Protein AF-A0A6S6TQA8-F1 (afdb_monomer)

pLDDT: mean 96.54, std 3.69, range [69.75, 98.56]

Solvent-accessible surface area (backbone atoms only — not comparable to full-atom values): 4370 Å² total; per-residue (Å²): 125,92,40,80,85,33,57,82,43,66,44,86,41,79,18,70,67,71,33,70,39,44,33,32,64,46,73,74,42,55,80,39,54,50,74,60,3,45,61,52,43,47,41,66,70,46,48,50,52,52,47,64,77,43,68,87,52,96,71,88,85,86,87,82,83,76,67,86,95,113

Structure (mmCIF, N/CA/C/O backbone):
data_AF-A0A6S6TQA8-F1
#
_entry.id   AF-A0A6S6TQA8-F1
#
loop_
_atom_site.group_PDB
_atom_site.id
_atom_site.type_symbol
_atom_site.label_atom_id
_atom_site.label_alt_id
_atom_site.label_comp_id
_atom_site.label_asym_id
_atom_site.label_entity_id
_atom_site.label_seq_id
_atom_site.pdbx_PDB_ins_code
_atom_site.Cartn_x
_atom_site.Cartn_y
_atom_site.Cartn_z
_atom_site.occupancy
_atom_site.B_iso_or_equiv
_atom_site.auth_seq_id
_atom_site.auth_comp_id
_atom_site.auth_asym_id
_atom_sit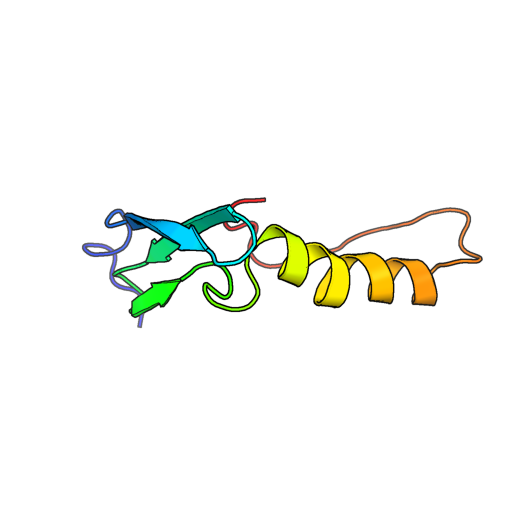e.auth_atom_id
_atom_site.pdbx_PDB_model_num
ATOM 1 N N . MET A 1 1 ? -5.505 9.329 -18.338 1.00 69.75 1 MET A N 1
ATOM 2 C CA . MET A 1 1 ? -6.550 8.688 -19.174 1.00 69.75 1 MET A CA 1
ATOM 3 C C . MET A 1 1 ? -6.262 7.198 -19.151 1.00 69.75 1 MET A C 1
ATOM 5 O O . MET A 1 1 ? -5.092 6.861 -19.246 1.00 69.75 1 MET A O 1
ATOM 9 N N . TYR A 1 2 ? -7.262 6.337 -18.950 1.00 87.81 2 TYR A N 1
ATOM 10 C CA . TYR A 1 2 ? -7.041 4.886 -18.876 1.00 87.81 2 TYR A CA 1
ATOM 11 C C . TYR A 1 2 ? -6.489 4.348 -20.200 1.00 87.81 2 TYR A C 1
ATOM 13 O O . TYR A 1 2 ? -6.968 4.741 -21.267 1.00 87.81 2 TYR A O 1
ATOM 21 N N . ASN A 1 3 ? -5.497 3.462 -20.127 1.00 94.38 3 ASN A N 1
ATOM 22 C CA . ASN A 1 3 ? -4.878 2.824 -21.285 1.00 94.38 3 ASN A CA 1
ATOM 23 C C . ASN A 1 3 ? -4.998 1.307 -21.140 1.00 94.38 3 ASN A C 1
ATOM 25 O O . ASN A 1 3 ? -4.226 0.662 -20.434 1.00 94.38 3 ASN A O 1
ATOM 29 N N . GLU A 1 4 ? -5.967 0.735 -21.851 1.00 95.31 4 GLU A N 1
ATOM 30 C CA . GLU A 1 4 ? -6.300 -0.688 -21.755 1.00 95.31 4 GLU A CA 1
ATOM 31 C C . GLU A 1 4 ? -5.169 -1.608 -22.224 1.00 95.31 4 GLU A C 1
ATOM 33 O O . GLU A 1 4 ? -5.062 -2.731 -21.737 1.00 95.31 4 GLU A O 1
ATOM 38 N N . VAL A 1 5 ? -4.295 -1.121 -23.111 1.00 97.31 5 VAL A N 1
ATOM 39 C CA . VAL A 1 5 ? -3.124 -1.867 -23.594 1.00 97.31 5 VAL A CA 1
ATOM 40 C C . VAL A 1 5 ? -2.053 -1.967 -22.505 1.00 97.31 5 VAL A C 1
ATOM 42 O O . VAL A 1 5 ? -1.415 -3.006 -22.376 1.00 97.31 5 VAL A O 1
ATOM 45 N N . LEU A 1 6 ? -1.877 -0.918 -21.694 1.00 96.88 6 LEU A N 1
ATOM 46 C CA . LEU A 1 6 ? -0.909 -0.893 -20.586 1.00 96.88 6 LEU A CA 1
ATOM 47 C C . LEU A 1 6 ? -1.479 -1.446 -19.273 1.00 96.88 6 LEU A C 1
ATOM 49 O O . LEU A 1 6 ? -0.730 -1.745 -18.345 1.00 96.88 6 LEU A O 1
ATOM 53 N N . ARG A 1 7 ? -2.801 -1.608 -19.170 1.00 95.44 7 ARG A N 1
ATOM 54 C CA . ARG A 1 7 ? -3.471 -2.142 -17.978 1.00 95.44 7 ARG A CA 1
ATOM 55 C C . ARG A 1 7 ? -2.914 -3.486 -17.484 1.00 95.44 7 ARG A C 1
ATOM 57 O O . ARG A 1 7 ? -2.706 -3.586 -16.274 1.00 95.44 7 ARG A O 1
ATOM 64 N N . PRO A 1 8 ? -2.652 -4.508 -18.323 1.00 96.44 8 PRO A N 1
ATOM 65 C CA . PRO A 1 8 ? -2.087 -5.771 -17.842 1.00 96.44 8 PRO A CA 1
ATOM 66 C C . PRO A 1 8 ? -0.595 -5.677 -17.492 1.00 96.44 8 PRO A C 1
ATOM 68 O O . PRO A 1 8 ? -0.078 -6.550 -16.801 1.00 96.44 8 PRO A O 1
ATOM 71 N N . GLU A 1 9 ? 0.101 -4.628 -17.932 1.00 97.75 9 GLU A N 1
ATOM 72 C CA . GLU A 1 9 ? 1.532 -4.470 -17.698 1.00 97.75 9 GLU A CA 1
ATOM 73 C C . GLU A 1 9 ? 1.792 -4.049 -16.246 1.00 97.75 9 GLU A C 1
ATOM 75 O O . GLU A 1 9 ? 1.457 -2.932 -15.820 1.00 97.75 9 GLU A O 1
ATOM 80 N N . LYS A 1 10 ? 2.368 -4.973 -15.473 1.00 98.00 10 LYS A N 1
ATOM 81 C CA . LYS A 1 10 ? 2.695 -4.801 -14.056 1.00 98.00 10 LYS A CA 1
ATOM 82 C C . LYS A 1 10 ? 4.085 -5.349 -13.770 1.00 98.00 10 LYS A C 1
ATOM 84 O O . LYS A 1 10 ? 4.439 -6.417 -14.261 1.00 98.00 10 LYS A O 1
ATOM 89 N N . GLU A 1 11 ? 4.845 -4.645 -12.942 1.00 98.38 11 GLU A N 1
ATOM 90 C CA . GLU A 1 11 ? 6.184 -5.073 -12.525 1.00 98.38 11 GLU A CA 1
ATOM 91 C C . GLU A 1 11 ? 6.248 -5.223 -11.011 1.00 98.38 11 GLU A C 1
ATOM 93 O O . GLU A 1 11 ? 5.712 -4.395 -10.281 1.00 98.38 11 GLU A O 1
ATOM 98 N N . LEU A 1 12 ? 6.885 -6.289 -10.529 1.00 98.31 12 LEU A N 1
ATOM 99 C CA . LEU A 1 12 ? 7.063 -6.518 -9.100 1.00 98.31 12 LEU A CA 1
ATOM 100 C C . LEU A 1 12 ? 8.226 -5.671 -8.580 1.00 98.31 12 LEU A C 1
ATOM 102 O O . LEU A 1 12 ? 9.345 -5.790 -9.076 1.00 98.31 12 LEU A O 1
ATOM 106 N N . VAL A 1 13 ? 7.977 -4.880 -7.542 1.00 98.44 13 VAL A N 1
ATOM 107 C CA . VAL A 1 13 ? 8.971 -3.992 -6.929 1.00 98.44 13 VAL A CA 1
ATOM 108 C C . VAL A 1 13 ? 9.119 -4.337 -5.450 1.00 98.44 13 VAL A C 1
ATOM 110 O O . VAL A 1 13 ? 8.127 -4.531 -4.748 1.00 98.44 13 VAL A O 1
ATOM 113 N N . LEU A 1 14 ? 10.364 -4.440 -4.978 1.00 98.56 14 LEU A N 1
ATOM 114 C CA . LEU A 1 14 ? 10.687 -4.586 -3.558 1.00 98.56 14 LEU A CA 1
ATOM 115 C C . LEU A 1 14 ? 10.732 -3.197 -2.907 1.00 98.56 14 LEU A C 1
ATOM 117 O O . LEU A 1 14 ? 11.420 -2.313 -3.417 1.00 98.56 14 LEU A O 1
ATOM 121 N N . CYS A 1 15 ? 10.023 -3.019 -1.797 1.00 98.38 15 CYS A N 1
ATOM 122 C CA . CYS A 1 15 ? 10.006 -1.773 -1.036 1.00 98.38 15 CYS A CA 1
ATOM 123 C C . CYS A 1 15 ? 11.052 -1.765 0.092 1.00 98.38 15 CYS A C 1
ATOM 125 O O . CYS A 1 15 ? 11.565 -2.816 0.481 1.00 98.38 15 CYS A O 1
ATOM 127 N N . GLU A 1 16 ? 11.342 -0.589 0.658 1.00 98.44 16 GLU A N 1
ATOM 128 C CA . GLU A 1 16 ? 12.343 -0.435 1.730 1.00 98.44 16 GLU A CA 1
ATOM 129 C C . GLU A 1 16 ? 11.974 -1.174 3.031 1.00 98.44 16 GLU A C 1
ATOM 131 O O . GLU A 1 16 ? 12.867 -1.666 3.719 1.00 98.44 16 GLU A O 1
ATOM 136 N N . ASP A 1 17 ? 10.683 -1.335 3.347 1.00 98.00 17 ASP A N 1
ATOM 137 C CA . ASP A 1 17 ? 10.224 -2.131 4.501 1.00 98.00 17 ASP A CA 1
ATOM 138 C C . ASP A 1 17 ? 10.260 -3.658 4.263 1.00 98.00 17 ASP A C 1
ATOM 140 O O . ASP A 1 17 ? 9.821 -4.437 5.111 1.00 98.00 17 ASP A O 1
ATOM 144 N N . GLY A 1 18 ? 10.769 -4.102 3.107 1.00 98.19 18 GLY A N 1
ATOM 145 C CA . GLY A 1 18 ? 10.871 -5.509 2.712 1.00 98.19 18 GLY A CA 1
ATOM 146 C C . GLY A 1 18 ? 9.583 -6.113 2.143 1.00 98.19 18 GLY A C 1
ATOM 147 O O . GLY A 1 18 ? 9.602 -7.253 1.669 1.00 98.19 18 GLY A O 1
ATOM 148 N N . SER A 1 19 ? 8.471 -5.374 2.152 1.00 98.38 19 SER A N 1
ATOM 149 C CA . SER A 1 19 ? 7.255 -5.762 1.435 1.00 98.38 19 SER A CA 1
ATOM 150 C C . SER A 1 19 ? 7.428 -5.606 -0.080 1.00 98.38 19 SER A C 1
ATOM 152 O O . SER A 1 19 ? 8.422 -5.070 -0.575 1.00 98.38 19 SER A O 1
ATOM 154 N N . LYS A 1 20 ? 6.462 -6.115 -0.846 1.00 98.31 20 LYS A N 1
ATOM 155 C CA . LYS A 1 20 ? 6.448 -6.011 -2.308 1.00 98.31 20 LYS A CA 1
ATOM 156 C C . LYS A 1 20 ? 5.224 -5.230 -2.755 1.00 98.31 20 LYS A C 1
ATOM 158 O O . LYS A 1 20 ? 4.150 -5.398 -2.185 1.00 98.31 20 LYS A O 1
ATOM 163 N N . THR A 1 21 ? 5.383 -4.450 -3.813 1.00 98.44 21 THR A N 1
ATOM 164 C CA . THR A 1 21 ? 4.292 -3.767 -4.512 1.00 98.44 21 THR A CA 1
ATOM 165 C C . THR A 1 21 ? 4.339 -4.084 -6.006 1.00 98.44 21 THR A C 1
ATOM 167 O O . THR A 1 21 ? 5.294 -4.700 -6.491 1.00 98.44 21 THR A O 1
ATOM 170 N N . LEU A 1 22 ? 3.302 -3.686 -6.740 1.00 98.44 22 LEU A N 1
ATOM 171 C CA . LEU A 1 22 ? 3.328 -3.660 -8.200 1.00 98.44 22 LEU A CA 1
ATOM 172 C C . LEU A 1 22 ? 3.558 -2.228 -8.685 1.00 98.44 22 LEU A C 1
ATOM 174 O O . LEU A 1 22 ? 3.102 -1.278 -8.058 1.00 98.44 22 LEU A O 1
ATOM 178 N N . PHE A 1 23 ? 4.225 -2.076 -9.822 1.00 98.38 23 PHE A N 1
ATOM 179 C CA . PHE A 1 23 ? 4.261 -0.844 -10.602 1.00 98.38 23 PHE A CA 1
ATOM 180 C C . PHE A 1 23 ? 3.284 -0.952 -11.771 1.00 98.38 23 PHE A C 1
ATOM 182 O O . PHE A 1 23 ? 3.328 -1.928 -12.523 1.00 98.38 23 PHE A O 1
ATOM 189 N N . SER A 1 24 ? 2.377 0.015 -11.922 1.00 97.62 24 SER A N 1
ATOM 190 C CA . SER A 1 24 ? 1.424 0.063 -13.030 1.00 97.62 24 SER A CA 1
ATOM 191 C C . SER A 1 24 ? 1.971 0.895 -14.176 1.00 97.62 24 SER A C 1
ATOM 193 O O . SER A 1 24 ? 1.977 2.117 -14.085 1.00 97.62 24 SER A O 1
ATOM 195 N N . LYS A 1 25 ? 2.304 0.268 -15.312 1.00 97.50 25 LYS A N 1
ATOM 196 C CA . LYS A 1 25 ? 2.683 1.034 -16.515 1.00 97.50 25 LYS A CA 1
ATOM 197 C C . LYS A 1 25 ? 1.540 1.888 -17.069 1.00 97.50 25 LYS A C 1
ATOM 199 O O . LYS A 1 25 ? 1.792 2.861 -17.763 1.00 97.50 25 LYS A O 1
ATOM 204 N N . GLU A 1 26 ? 0.285 1.534 -16.775 1.00 97.25 26 GLU A N 1
ATOM 205 C CA . GLU A 1 26 ? -0.884 2.334 -17.171 1.00 97.25 26 GLU A CA 1
ATOM 206 C C . GLU A 1 26 ? -0.902 3.709 -16.492 1.00 97.25 26 GLU A C 1
ATOM 208 O O . GLU A 1 26 ? -1.308 4.687 -17.118 1.00 97.25 26 GLU A O 1
ATOM 213 N N . PHE A 1 27 ? -0.474 3.775 -15.229 1.00 95.69 27 PHE A N 1
ATOM 214 C CA . PHE A 1 27 ? -0.501 5.001 -14.426 1.00 95.69 27 PHE A CA 1
ATOM 215 C C . PHE A 1 27 ? 0.887 5.596 -14.190 1.00 95.69 27 PHE A C 1
ATOM 217 O O . PHE A 1 27 ? 0.970 6.713 -13.702 1.00 95.69 27 PHE A O 1
ATOM 224 N N . ASP A 1 28 ? 1.942 4.873 -14.571 1.00 96.94 28 ASP A N 1
ATOM 225 C CA . ASP A 1 28 ? 3.340 5.204 -14.286 1.00 96.94 28 ASP A CA 1
ATOM 226 C C . ASP A 1 28 ? 3.615 5.375 -12.778 1.00 96.94 28 ASP A C 1
ATOM 228 O O . ASP A 1 28 ? 4.411 6.204 -12.347 1.00 96.94 28 ASP A O 1
ATOM 232 N N . GLU A 1 29 ? 2.928 4.575 -11.955 1.00 97.06 29 GLU A N 1
ATOM 233 C CA . GLU A 1 29 ? 2.946 4.683 -10.494 1.00 97.06 29 GLU A CA 1
ATOM 234 C C . GLU A 1 29 ? 2.965 3.301 -9.817 1.00 97.06 29 GLU A C 1
ATOM 236 O O . GLU A 1 29 ? 2.353 2.344 -10.317 1.00 97.06 29 GLU A O 1
ATOM 241 N N . PRO A 1 30 ? 3.638 3.166 -8.658 1.00 97.94 30 PRO A N 1
ATOM 242 C CA . PRO A 1 30 ? 3.505 1.991 -7.814 1.00 97.94 30 PRO A CA 1
ATOM 243 C C . PRO A 1 30 ? 2.182 2.008 -7.036 1.00 97.94 30 PRO A C 1
ATOM 245 O O . PRO A 1 30 ? 1.658 3.062 -6.693 1.00 97.94 30 PRO A O 1
ATOM 248 N N . TYR A 1 31 ? 1.664 0.826 -6.699 1.00 97.88 31 TYR A N 1
ATOM 249 C CA . TYR A 1 31 ? 0.427 0.690 -5.912 1.00 97.88 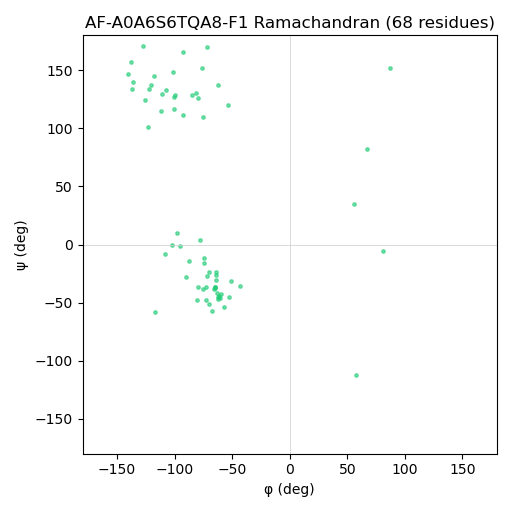31 TYR A CA 1
ATOM 250 C C . TYR A 1 31 ? 0.604 1.128 -4.450 1.00 97.88 31 TYR A C 1
ATOM 252 O O . TYR A 1 31 ? -0.365 1.487 -3.792 1.00 97.88 31 TYR A O 1
ATOM 260 N N . HIS A 1 32 ? 1.843 1.097 -3.958 1.00 98.19 32 HIS A N 1
ATOM 261 C CA . HIS A 1 32 ? 2.238 1.569 -2.633 1.00 98.19 32 HIS A CA 1
ATOM 262 C C . HIS A 1 32 ? 3.547 2.344 -2.734 1.00 98.19 32 HIS A C 1
ATOM 264 O O . HIS A 1 32 ? 4.348 2.101 -3.641 1.00 98.19 32 HIS A O 1
ATOM 270 N N . SER A 1 33 ? 3.804 3.222 -1.770 1.00 97.88 33 SER A N 1
ATOM 271 C CA . SER A 1 33 ? 5.087 3.905 -1.610 1.00 97.88 33 SER A CA 1
ATOM 272 C C . SER A 1 33 ? 6.229 2.888 -1.545 1.00 97.88 33 SER A C 1
ATOM 274 O O . SER A 1 33 ? 6.277 2.048 -0.650 1.00 97.88 33 SER A O 1
ATOM 276 N N . THR A 1 34 ? 7.179 2.966 -2.477 1.00 97.75 34 THR A N 1
ATOM 277 C CA . THR A 1 34 ? 8.366 2.093 -2.477 1.00 97.75 34 THR A CA 1
ATOM 278 C C . THR A 1 34 ? 9.350 2.459 -1.369 1.00 97.75 34 THR A C 1
ATOM 280 O O . THR A 1 34 ? 10.069 1.589 -0.880 1.00 97.75 34 THR A O 1
ATOM 283 N N . LYS A 1 35 ? 9.339 3.731 -0.948 1.00 97.94 35 LYS A N 1
ATOM 284 C CA . LYS A 1 35 ? 10.189 4.278 0.112 1.00 97.94 35 LYS A CA 1
ATOM 285 C C . LYS A 1 35 ? 9.667 3.969 1.513 1.00 97.94 35 LYS A C 1
ATOM 287 O O . LYS A 1 35 ? 10.431 3.555 2.365 1.00 97.94 35 LYS A O 1
ATOM 292 N N . ASP A 1 36 ? 8.378 4.180 1.770 1.00 97.38 36 ASP A N 1
ATOM 293 C CA . ASP A 1 36 ? 7.811 3.812 3.077 1.00 97.38 36 ASP A CA 1
ATOM 294 C C . ASP A 1 36 ? 7.625 2.292 3.154 1.00 97.38 36 ASP A C 1
ATOM 296 O O . ASP A 1 36 ? 7.870 1.676 4.185 1.00 97.38 36 ASP A O 1
ATOM 300 N N . GLY A 1 37 ? 7.217 1.704 2.029 1.00 97.94 37 GLY A N 1
ATOM 301 C CA . GLY A 1 37 ? 6.856 0.310 1.877 1.00 97.94 37 GLY A CA 1
ATOM 302 C C . GLY A 1 37 ? 5.396 0.009 2.192 1.00 97.94 37 GLY A C 1
ATOM 303 O O . GLY A 1 37 ? 4.731 0.731 2.934 1.00 97.94 37 GLY A O 1
ATOM 304 N N . ALA A 1 38 ? 4.868 -1.037 1.549 1.00 98.12 38 ALA A N 1
ATOM 305 C CA . ALA A 1 38 ? 3.437 -1.324 1.517 1.00 98.12 38 ALA A CA 1
ATOM 306 C C . ALA A 1 38 ? 2.881 -1.676 2.901 1.00 98.12 38 ALA A C 1
ATOM 308 O O . ALA A 1 38 ? 1.766 -1.271 3.239 1.00 98.12 38 ALA A O 1
ATOM 309 N N . LEU A 1 39 ? 3.651 -2.394 3.726 1.00 98.12 39 LEU A N 1
ATOM 310 C CA . LEU A 1 39 ? 3.221 -2.765 5.071 1.00 98.12 39 LEU A CA 1
ATOM 311 C C . LEU A 1 39 ? 3.240 -1.548 5.999 1.00 98.12 39 LEU A C 1
ATOM 313 O O 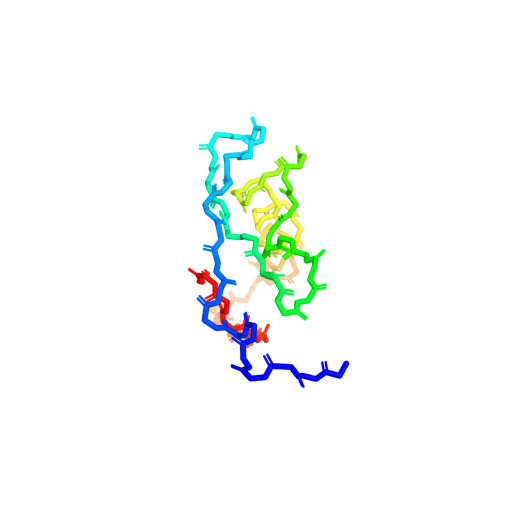. LEU A 1 39 ? 2.258 -1.302 6.705 1.00 98.12 39 LEU A O 1
ATOM 317 N N . HIS A 1 40 ? 4.333 -0.785 5.993 1.00 98.44 40 HIS A N 1
ATOM 318 C CA . HIS A 1 40 ? 4.469 0.407 6.826 1.00 98.44 40 HIS A CA 1
ATOM 319 C C . HIS A 1 40 ? 3.422 1.464 6.464 1.00 98.44 40 HIS A C 1
ATOM 321 O O . HIS A 1 40 ? 2.725 1.973 7.342 1.00 98.44 40 HIS A O 1
ATOM 327 N N . GLU A 1 41 ? 3.251 1.744 5.172 1.00 98.06 41 GLU A N 1
ATOM 328 C CA . GLU A 1 41 ? 2.245 2.675 4.667 1.00 98.06 41 GLU A CA 1
ATOM 329 C C . GLU A 1 41 ? 0.832 2.280 5.103 1.00 98.06 41 GLU A C 1
ATOM 331 O O . GLU A 1 41 ? 0.129 3.087 5.719 1.00 98.06 41 GLU A O 1
ATOM 336 N N . SER A 1 42 ? 0.428 1.036 4.834 1.00 97.94 42 SER A N 1
ATOM 337 C CA . SER A 1 42 ? -0.912 0.546 5.169 1.00 97.94 42 SER A CA 1
ATOM 338 C C . SER A 1 42 ? -1.181 0.639 6.670 1.00 97.94 42 SER A C 1
ATOM 340 O O . SER A 1 42 ? -2.247 1.092 7.105 1.00 97.94 42 SER A O 1
ATOM 342 N N . LEU A 1 43 ? -0.194 0.265 7.486 1.00 98.31 43 LEU A N 1
ATOM 343 C CA . LEU A 1 43 ? -0.329 0.258 8.935 1.00 98.31 43 LEU A CA 1
ATOM 344 C C . LEU A 1 43 ? -0.394 1.671 9.528 1.00 98.31 43 LEU A C 1
ATOM 346 O O . LEU A 1 43 ? -1.300 1.959 10.316 1.00 98.31 43 L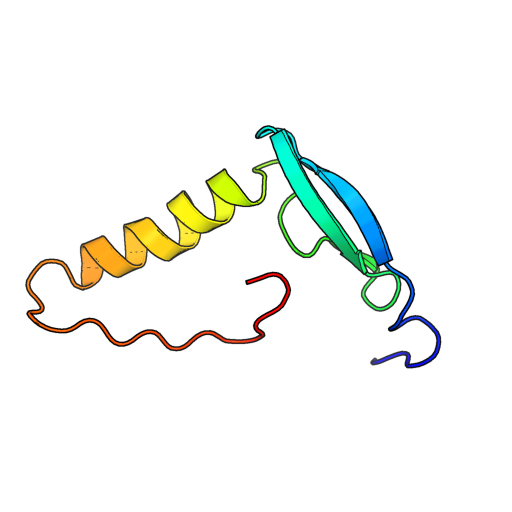EU A O 1
ATOM 350 N N . GLU A 1 44 ? 0.555 2.541 9.181 1.00 98.38 44 GLU A N 1
ATOM 351 C CA . GLU A 1 44 ? 0.693 3.861 9.805 1.00 98.38 44 GLU A CA 1
ATOM 352 C C . GLU A 1 44 ? -0.288 4.890 9.243 1.00 98.38 44 GLU A C 1
ATOM 354 O O . GLU A 1 44 ? -0.802 5.712 10.004 1.00 98.38 44 GLU A O 1
ATOM 359 N N . LYS A 1 45 ? -0.580 4.856 7.936 1.00 97.50 45 LYS A N 1
ATOM 360 C CA . LYS A 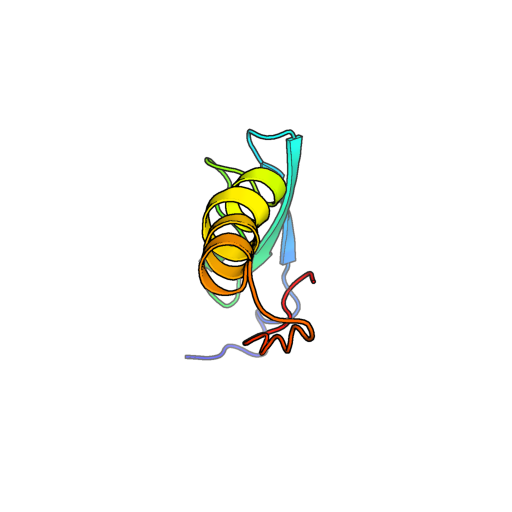1 45 ? -1.430 5.870 7.289 1.00 97.50 45 LYS A CA 1
ATOM 361 C C . LYS A 1 45 ? -2.915 5.506 7.300 1.00 97.50 45 LYS A C 1
ATOM 363 O O . LYS A 1 45 ? -3.746 6.412 7.336 1.00 97.50 45 LYS A O 1
ATOM 368 N N . HIS A 1 46 ? -3.265 4.214 7.320 1.00 96.81 46 HIS A N 1
ATOM 369 C CA . HIS A 1 46 ? -4.661 3.768 7.206 1.00 96.81 46 HIS A CA 1
ATOM 370 C C . HIS A 1 46 ? -5.165 3.020 8.446 1.00 96.81 46 HIS A C 1
ATOM 372 O O . HIS A 1 46 ? -6.126 3.465 9.082 1.00 96.81 46 HIS A O 1
ATOM 378 N N . VAL A 1 47 ? -4.515 1.921 8.843 1.00 97.44 47 VAL A N 1
ATOM 379 C CA . VAL A 1 47 ? -5.025 1.037 9.911 1.00 97.44 47 VAL A CA 1
ATOM 380 C C . VAL A 1 47 ? -5.002 1.718 11.278 1.00 97.44 47 VAL A C 1
ATOM 382 O O . VAL A 1 47 ? -6.045 1.831 11.930 1.00 97.44 47 VAL A O 1
ATOM 385 N N . LYS A 1 48 ? -3.836 2.191 11.736 1.00 98.19 48 LYS A N 1
ATOM 386 C CA . LYS A 1 48 ? -3.706 2.810 13.065 1.00 98.19 48 LYS A CA 1
ATOM 387 C C . LYS A 1 48 ? -4.590 4.054 13.217 1.00 98.19 48 LYS A C 1
ATOM 389 O O . LYS A 1 48 ? -5.307 4.119 14.221 1.00 98.19 48 LYS A O 1
ATOM 394 N N . PRO A 1 49 ? -4.633 5.002 12.258 1.00 97.81 49 PRO A N 1
ATOM 395 C CA . PRO A 1 49 ? -5.520 6.158 12.362 1.00 97.81 49 PRO A CA 1
ATOM 396 C C . PRO A 1 49 ? -7.001 5.766 12.422 1.00 97.81 49 PRO A C 1
ATOM 398 O O . PRO A 1 49 ? -7.730 6.267 13.282 1.00 97.81 49 PRO A O 1
ATOM 401 N N . ALA A 1 50 ? -7.449 4.826 11.581 1.00 96.44 50 ALA A N 1
ATOM 402 C CA . ALA A 1 50 ? -8.841 4.376 11.576 1.00 96.44 50 ALA A CA 1
ATOM 403 C C . ALA A 1 50 ? -9.243 3.717 12.907 1.00 96.44 50 ALA A C 1
ATOM 405 O O . ALA A 1 50 ? -10.290 4.049 13.476 1.00 96.44 50 ALA A O 1
ATOM 406 N N . LEU A 1 51 ? -8.398 2.829 13.443 1.00 96.88 51 LEU A N 1
ATOM 407 C CA . LEU A 1 51 ? -8.643 2.173 14.730 1.00 96.88 51 LEU A CA 1
ATOM 408 C C . LEU A 1 51 ? -8.622 3.166 15.892 1.00 96.88 51 LEU A C 1
ATOM 410 O O . LEU A 1 51 ? -9.465 3.074 16.785 1.00 96.88 51 LEU A O 1
ATOM 414 N N . GLN A 1 52 ? -7.734 4.159 15.859 1.00 97.62 52 GLN A N 1
ATOM 415 C CA . GLN A 1 52 ? -7.684 5.197 16.884 1.00 97.62 52 GLN A CA 1
ATOM 416 C C . GLN A 1 52 ? -8.969 6.036 16.912 1.00 97.62 52 GLN A C 1
ATOM 418 O O . GLN A 1 52 ? -9.504 6.311 17.990 1.00 97.62 52 GLN A O 1
ATOM 423 N N . ILE A 1 53 ? -9.509 6.394 15.742 1.00 96.62 53 ILE A N 1
ATOM 424 C CA . ILE A 1 53 ? -10.786 7.116 15.615 1.00 96.62 53 ILE A CA 1
ATOM 425 C C . ILE A 1 53 ? -11.957 6.254 16.110 1.00 96.62 53 ILE A C 1
ATOM 427 O O . ILE A 1 53 ? -12.899 6.765 16.719 1.00 96.62 53 ILE A O 1
ATOM 431 N N . LYS A 1 54 ? -11.914 4.937 15.877 1.00 97.00 54 LYS A N 1
ATOM 432 C CA . LYS A 1 54 ? -13.004 4.004 16.207 1.00 97.00 54 LYS A CA 1
ATOM 433 C C . LYS A 1 54 ? -12.822 3.243 17.520 1.00 97.00 54 LYS A C 1
ATOM 435 O O . LYS A 1 54 ? -13.654 2.388 17.808 1.00 97.00 54 LYS A O 1
ATOM 440 N N . LYS A 1 55 ? -11.847 3.596 18.364 1.00 96.00 55 LYS A N 1
ATOM 441 C CA . LYS A 1 55 ? -11.445 2.842 19.572 1.00 96.00 55 LYS A CA 1
ATOM 442 C C . LYS A 1 55 ? -12.567 2.449 20.549 1.00 96.00 55 LYS A C 1
ATOM 444 O O . LYS A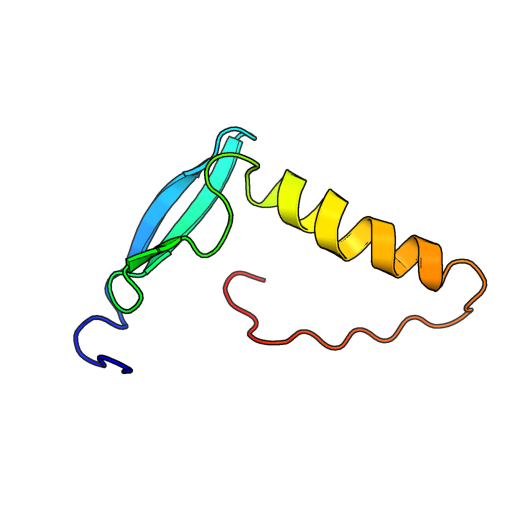 1 55 ? -12.465 1.421 21.202 1.00 96.00 55 LYS A O 1
ATOM 449 N N . MET A 1 56 ? -13.634 3.249 20.659 1.00 96.94 56 MET A N 1
ATOM 450 C CA . MET A 1 56 ? -14.780 2.975 21.552 1.00 96.94 56 MET A CA 1
ATOM 451 C C . MET A 1 56 ? -15.951 2.266 20.851 1.00 96.94 56 MET A C 1
ATOM 453 O O . MET A 1 56 ? -16.985 2.002 21.467 1.00 96.94 56 MET A O 1
ATOM 457 N N . SER A 1 57 ? -15.836 1.998 19.552 1.00 95.81 57 SER A N 1
ATOM 458 C CA . SER A 1 57 ? -16.912 1.411 18.754 1.00 95.81 57 SER A CA 1
ATOM 459 C C . SER A 1 57 ? -16.943 -0.100 18.953 1.00 95.81 57 SER A C 1
ATOM 461 O O . SER A 1 57 ? -15.938 -0.776 18.7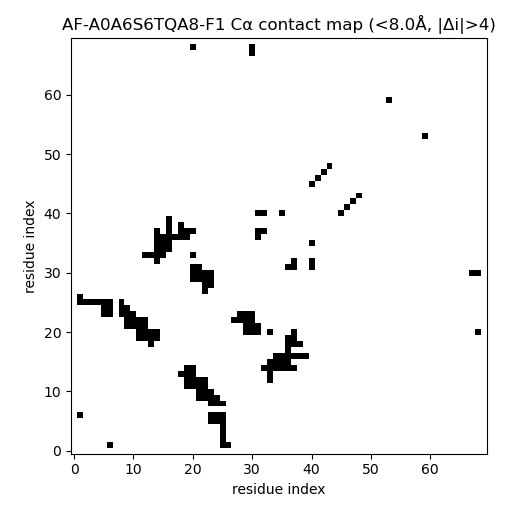73 1.00 95.81 57 SER A O 1
ATOM 463 N N . LYS A 1 58 ? -18.121 -0.659 19.247 1.00 96.12 58 LYS A N 1
ATOM 464 C CA . LYS A 1 58 ? -18.316 -2.121 19.329 1.00 96.12 58 LYS A CA 1
ATOM 465 C C . LYS A 1 58 ? -18.354 -2.810 17.958 1.00 96.12 58 LYS A C 1
ATOM 467 O O . LYS A 1 58 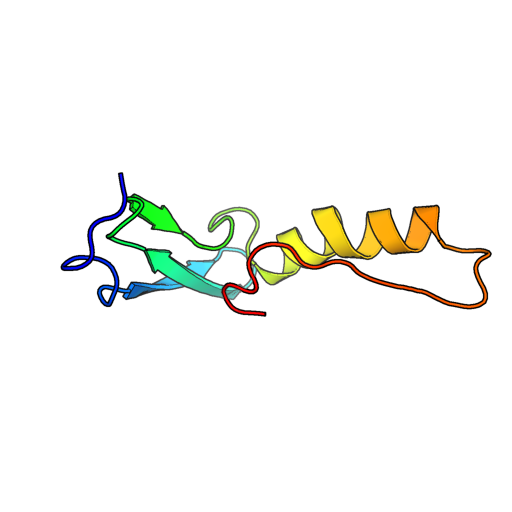? -18.336 -4.032 17.885 1.00 96.12 58 LYS A O 1
ATOM 472 N N . LYS A 1 59 ? -18.456 -2.027 16.880 1.00 95.88 59 LYS A N 1
ATOM 473 C CA . LYS A 1 59 ? -18.484 -2.487 15.490 1.00 95.88 59 LYS A CA 1
ATOM 474 C C . LYS A 1 59 ? -17.608 -1.570 14.646 1.00 95.88 59 LYS A C 1
ATOM 476 O O . LYS A 1 59 ? -17.737 -0.349 14.735 1.00 95.88 59 LYS A O 1
ATOM 481 N N . LEU A 1 60 ? -16.770 -2.170 13.809 1.00 95.56 60 LEU A N 1
ATOM 482 C CA . LEU A 1 60 ? -16.004 -1.482 12.778 1.00 95.56 60 LEU A CA 1
ATOM 483 C C . LEU A 1 60 ? -16.605 -1.824 11.410 1.00 95.56 60 LEU A C 1
ATOM 485 O O . LEU A 1 60 ? -16.900 -2.983 11.135 1.00 95.56 60 LEU A O 1
ATOM 489 N N . VAL A 1 61 ? -16.823 -0.808 10.579 1.00 96.31 61 VAL A N 1
ATOM 490 C CA . VAL A 1 61 ? -17.231 -0.954 9.175 1.00 96.31 61 VAL A CA 1
ATOM 491 C C . VAL A 1 61 ? -16.214 -0.176 8.357 1.00 96.31 61 VAL A C 1
ATOM 493 O O . VAL A 1 61 ? -15.987 1.000 8.644 1.00 96.31 61 VAL A O 1
ATOM 496 N N . ILE A 1 62 ? -15.588 -0.843 7.394 1.00 96.12 62 ILE A N 1
ATOM 497 C CA . ILE A 1 62 ? -14.530 -0.284 6.555 1.00 96.12 62 ILE A CA 1
ATOM 498 C C . ILE A 1 62 ? -15.095 -0.137 5.145 1.00 96.12 62 ILE A C 1
ATOM 500 O O . ILE A 1 62 ? -15.691 -1.076 4.620 1.00 96.12 62 ILE A O 1
ATOM 504 N N . LEU A 1 63 ? -14.931 1.049 4.565 1.00 96.50 63 LEU A N 1
ATOM 505 C CA . LEU A 1 63 ? -15.089 1.268 3.135 1.00 96.50 63 LEU A CA 1
ATOM 506 C C . LEU A 1 63 ? -13.686 1.306 2.545 1.00 96.50 63 LEU A C 1
ATOM 508 O O . LEU A 1 63 ? -12.908 2.191 2.895 1.00 96.50 63 LEU A O 1
ATOM 512 N N . ASP A 1 64 ? -13.393 0.349 1.681 1.00 96.38 64 ASP A N 1
ATOM 513 C CA . ASP A 1 64 ? -12.158 0.312 0.916 1.00 96.38 64 ASP A CA 1
ATOM 514 C C . ASP A 1 64 ? -12.427 0.836 -0.499 1.00 96.38 64 ASP A C 1
ATOM 516 O O . ASP A 1 64 ? -13.400 0.434 -1.146 1.00 96.38 64 ASP A O 1
ATOM 520 N N . ILE A 1 65 ? -11.613 1.789 -0.948 1.00 95.81 65 ILE A N 1
ATOM 521 C CA . ILE A 1 65 ? -11.765 2.441 -2.248 1.00 95.81 65 ILE A CA 1
ATOM 522 C C . ILE A 1 65 ? -10.583 2.012 -3.103 1.00 95.81 65 ILE A C 1
ATOM 524 O O . ILE A 1 65 ? -9.459 2.411 -2.831 1.00 95.81 65 ILE A O 1
ATOM 528 N N . CYS A 1 66 ? -10.884 1.271 -4.173 1.00 91.38 66 CYS A N 1
ATOM 529 C CA . CYS A 1 66 ? -9.908 0.672 -5.085 1.00 91.38 66 CYS A CA 1
ATOM 530 C C . CYS A 1 66 ? -9.064 -0.427 -4.424 1.00 91.38 66 CYS A C 1
ATOM 532 O O . CYS A 1 66 ? -7.908 -0.207 -4.090 1.00 91.38 66 CYS A O 1
ATOM 534 N N . PHE A 1 67 ? -9.635 -1.638 -4.368 1.00 94.31 67 PHE A N 1
ATOM 535 C CA . PHE A 1 67 ? -9.042 -2.838 -3.759 1.00 94.31 67 PHE A CA 1
ATOM 53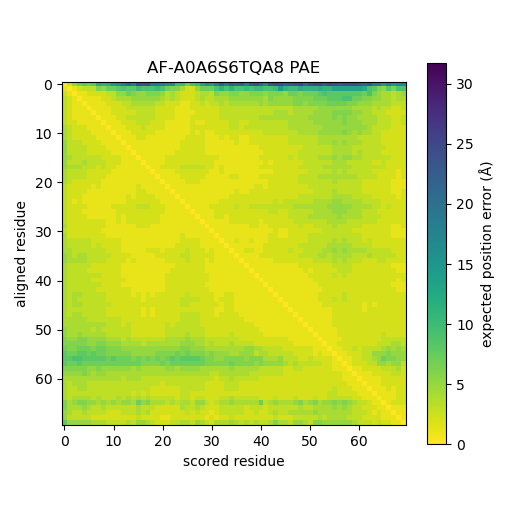6 C C . PHE A 1 67 ? -7.556 -3.069 -4.078 1.00 94.31 67 PHE A C 1
ATOM 538 O O . PHE A 1 67 ? -6.821 -3.551 -3.231 1.00 94.31 67 PHE A O 1
ATOM 545 N N . GLY A 1 68 ? -7.096 -2.741 -5.291 1.00 94.56 68 GLY A N 1
ATOM 546 C CA . GLY A 1 68 ? -5.671 -2.780 -5.615 1.00 94.56 68 GLY A CA 1
ATOM 547 C C . GLY A 1 68 ? -5.054 -4.164 -5.386 1.00 94.56 68 GLY A C 1
ATOM 548 O O . GLY A 1 68 ? -5.363 -5.102 -6.123 1.00 94.56 68 GLY A O 1
ATOM 549 N N . LEU A 1 69 ? -4.169 -4.264 -4.391 1.00 95.62 69 LEU A N 1
ATOM 550 C CA . LEU A 1 69 ? -3.479 -5.496 -3.989 1.00 95.62 69 LEU A CA 1
ATOM 551 C C . LEU A 1 69 ? -4.070 -6.148 -2.721 1.00 95.62 69 LEU A C 1
ATOM 553 O O . LEU A 1 69 ? -3.590 -7.215 -2.329 1.00 95.62 69 LEU A O 1
ATOM 557 N N . GLY A 1 70 ? -5.111 -5.553 -2.130 1.00 91.94 70 GLY A N 1
ATOM 558 C CA . GLY A 1 70 ? -5.672 -5.882 -0.813 1.00 91.94 70 GLY A CA 1
ATOM 559 C C . GLY A 1 70 ? -5.138 -4.990 0.300 1.00 91.94 70 GLY A C 1
ATOM 560 O O . GLY A 1 70 ? -5.356 -5.380 1.470 1.00 91.94 70 GLY A O 1
#

Foldseek 3Di:
DFDPVQAVPWDWAQAPVREIWIQRPRVRGTPDDSDCHDVNCCVPVPVVVQCVVCVPPPDDDDDDDDPHVD

Organism: NCBI:txid269237

Secondary structure (DSSP, 8-state):
---TTTTT-EEEEE-TTS-EEEEETTTTEESS-TTT-HHHHIIIIIIHHHHHHHTT-S------SS-TT-

Nearest PDB structures (foldseek):
  3vyw-assembly3_C  TM=7.803E-01  e=7.338E-04  Aquifex aeolicus VF5
  3vyw-assembly1_A  TM=7.840E-01  e=1.633E-03  Aquifex aeolicus VF5

InterPro domains:
  IPR029063 S-adenosyl-L-methionine-dependent methyltransferase superfamily [G3DSA:3.40.50.150] (9-70)

Mean predicted aligned error: 2.82 Å

Sequence (70 aa):
MYNEVLRPEKELVLCEDGSKTLFSKEFDEPYHSTKDGALHESLEKHVKPALQIKKMSKKLVILDICFGLG

Radius of gyration: 14.85 Å; Cα contacts (8 Å, |Δi|>4): 88; chains: 1; bounding box: 31×15×45 Å